Protein AF-A0A3D6CGC1-F1 (afdb_monomer_lite)

Secondary structure (DSSP, 8-state):
-------------------SHHHHHHHHHHHHHHHHHHHHHHHHHTT----PPPHHHHHTS-TTSSPPPHHHHHHHHHHHHHH-TTT---------TT--

pLDDT: mean 75.84, std 16.8, range [39.5, 94.38]

Radius of gyration: 39.33 Å; chains: 1; bounding box: 90×31×106 Å

Structure (mmCIF, N/CA/C/O backbone):
data_AF-A0A3D6CGC1-F1
#
_entry.id   AF-A0A3D6CGC1-F1
#
loop_
_atom_site.group_PDB
_atom_site.id
_atom_site.type_symbol
_atom_site.label_atom_id
_atom_site.label_alt_id
_atom_site.label_comp_id
_atom_site.label_asym_id
_atom_site.label_entity_id
_atom_site.label_seq_id
_atom_site.pdbx_PDB_ins_code
_atom_site.Cartn_x
_atom_site.Cartn_y
_atom_site.Cartn_z
_atom_site.occupancy
_atom_site.B_iso_or_equiv
_atom_site.auth_seq_id
_atom_site.auth_comp_id
_atom_site.auth_asym_id
_atom_site.auth_atom_id
_atom_site.pdbx_PDB_model_num
ATOM 1 N N . MET A 1 1 ? -76.988 -11.177 85.911 1.00 43.16 1 MET A N 1
ATOM 2 C CA . MET A 1 1 ? -77.059 -12.627 85.631 1.00 43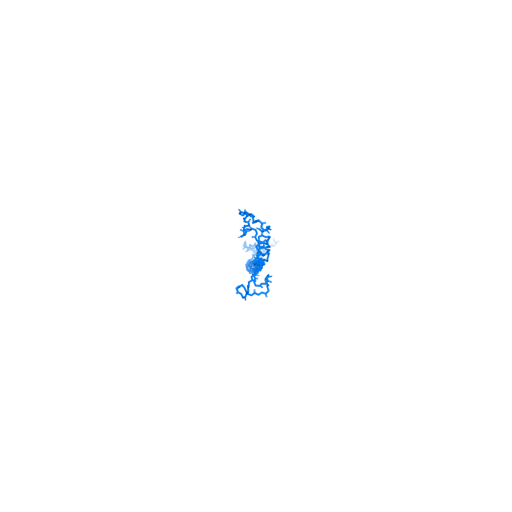.16 1 MET A CA 1
ATOM 3 C C . MET A 1 1 ? -76.977 -12.762 84.111 1.00 43.16 1 MET A C 1
ATOM 5 O O . MET A 1 1 ? -77.921 -12.339 83.468 1.00 43.16 1 MET A O 1
ATOM 9 N N . PHE A 1 2 ? -75.864 -13.139 83.473 1.00 39.50 2 PHE A N 1
ATOM 10 C CA . PHE A 1 2 ? -74.683 -13.893 83.934 1.00 39.50 2 PHE A CA 1
ATOM 11 C C . PHE A 1 2 ? -73.332 -13.275 83.508 1.00 39.50 2 PHE A C 1
ATOM 13 O O . PHE A 1 2 ? -73.263 -12.452 82.601 1.00 39.50 2 PHE A O 1
ATOM 20 N N . THR A 1 3 ? -72.274 -13.729 84.179 1.00 47.62 3 THR A N 1
ATOM 21 C CA . THR A 1 3 ? -70.832 -13.520 83.935 1.00 47.62 3 THR A CA 1
ATOM 22 C C . THR A 1 3 ? -70.233 -14.772 83.255 1.00 47.62 3 THR A C 1
ATOM 24 O O . THR A 1 3 ? -70.847 -15.830 83.329 1.00 47.62 3 THR A O 1
ATOM 27 N N . ILE A 1 4 ? -69.059 -14.801 82.606 1.00 55.31 4 ILE A N 1
ATOM 28 C CA . ILE A 1 4 ? -68.054 -13.804 82.161 1.00 55.31 4 ILE A CA 1
ATOM 29 C C . ILE A 1 4 ? -67.237 -14.485 81.038 1.00 55.31 4 ILE A C 1
ATOM 31 O O . ILE A 1 4 ? -67.035 -15.690 81.152 1.00 55.31 4 ILE A O 1
ATOM 35 N N . PHE A 1 5 ? -66.694 -13.762 80.037 1.00 50.62 5 PHE A N 1
ATOM 36 C CA . PHE A 1 5 ? -65.432 -14.181 79.379 1.00 50.62 5 PHE A CA 1
ATOM 37 C C . PHE A 1 5 ? -64.717 -13.058 78.590 1.00 50.62 5 PHE A C 1
ATOM 39 O O . PHE A 1 5 ? -64.851 -12.933 77.376 1.00 50.62 5 PHE A O 1
ATOM 46 N N . MET A 1 6 ? -63.894 -12.263 79.282 1.00 52.91 6 MET A N 1
ATOM 47 C CA . MET A 1 6 ? -62.691 -11.691 78.663 1.00 52.91 6 MET A CA 1
ATOM 48 C C . MET A 1 6 ? -61.556 -12.708 78.813 1.00 52.91 6 MET A C 1
ATOM 50 O O . MET A 1 6 ? -61.282 -13.125 79.938 1.00 52.91 6 MET A O 1
ATOM 54 N N . PRO A 1 7 ? -60.809 -12.985 77.738 1.00 58.03 7 PRO A N 1
ATOM 55 C CA . PRO A 1 7 ? -59.382 -13.219 77.831 1.00 58.03 7 PRO A CA 1
ATOM 56 C C . PRO A 1 7 ? -58.640 -12.058 77.158 1.00 58.03 7 PRO A C 1
ATOM 58 O O . PRO A 1 7 ? -58.651 -11.881 75.942 1.00 58.03 7 PRO A O 1
ATOM 61 N N . TYR A 1 8 ? -57.988 -11.256 77.992 1.00 55.12 8 TYR A N 1
ATOM 62 C CA . TYR A 1 8 ? -56.965 -10.299 77.592 1.00 55.12 8 TYR A CA 1
ATOM 63 C C . TYR A 1 8 ? -55.708 -11.064 77.146 1.00 55.12 8 TYR A C 1
ATOM 65 O O . TYR A 1 8 ? -55.074 -11.692 77.986 1.00 55.12 8 TYR A O 1
ATOM 73 N N . LEU A 1 9 ? -55.353 -11.001 75.860 1.00 51.56 9 LEU A N 1
ATOM 74 C CA . LEU A 1 9 ? -53.987 -11.125 75.320 1.00 51.56 9 LEU A CA 1
ATOM 75 C C . LEU A 1 9 ? -53.979 -10.353 73.989 1.00 51.56 9 LEU A C 1
ATOM 77 O O . LEU A 1 9 ? -54.694 -10.702 73.060 1.00 51.56 9 LEU A O 1
ATOM 81 N N . SER A 1 10 ? -53.371 -9.172 73.945 1.00 48.59 10 SER A N 1
ATOM 82 C CA . SER A 1 10 ? -51.939 -8.959 73.681 1.00 48.59 10 SER A CA 1
ATOM 83 C C . SER A 1 10 ? -51.722 -8.506 72.237 1.00 48.59 10 SER A C 1
ATOM 85 O O . SER A 1 10 ? -51.576 -9.306 71.319 1.00 48.59 10 SER A O 1
ATOM 87 N N . GLU A 1 11 ? -51.687 -7.185 72.105 1.00 51.69 11 GLU A N 1
ATOM 88 C CA . GLU A 1 11 ? -50.939 -6.375 71.143 1.00 51.69 11 GLU A CA 1
ATOM 89 C C . GLU A 1 11 ? -49.785 -7.069 70.373 1.00 51.69 11 GLU A C 1
ATOM 91 O O . GLU A 1 11 ? -49.048 -7.887 70.922 1.00 51.69 11 GLU A O 1
ATOM 96 N N . SER A 1 12 ? -49.511 -6.547 69.167 1.00 50.59 12 SER A N 1
ATOM 97 C CA . SER A 1 12 ? -48.206 -6.576 68.471 1.00 50.59 12 SER A CA 1
ATOM 98 C C . SER A 1 12 ? -47.725 -7.904 67.845 1.00 50.59 12 SER A C 1
ATOM 100 O O . SER A 1 12 ? -47.084 -8.720 68.501 1.00 50.59 12 SER A O 1
ATOM 102 N N . GLN A 1 13 ? -47.837 -8.006 66.511 1.00 48.72 13 GLN A N 1
ATOM 103 C CA . GLN A 1 13 ? -46.721 -7.918 65.533 1.00 48.72 13 GLN A CA 1
ATOM 104 C C . GLN A 1 13 ? -47.321 -7.951 64.098 1.00 48.72 13 GLN A C 1
ATOM 106 O O . GLN A 1 13 ? -48.108 -8.830 63.778 1.00 48.72 13 GLN A O 1
ATOM 111 N N . ASN A 1 14 ? -47.184 -6.881 63.299 1.00 52.91 14 ASN A N 1
ATOM 112 C CA . ASN A 1 14 ? -46.122 -6.669 62.286 1.00 52.91 14 ASN A CA 1
ATOM 113 C C . ASN A 1 14 ? -46.434 -7.419 60.960 1.00 52.91 14 ASN A C 1
ATOM 115 O O . ASN A 1 14 ? -46.421 -8.638 60.935 1.00 52.91 14 ASN A O 1
ATOM 119 N N . ARG A 1 15 ? -47.01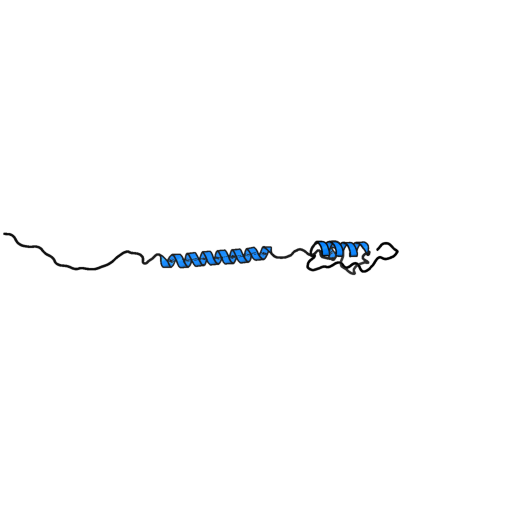1 -6.761 59.936 1.00 47.81 15 ARG A N 1
ATOM 120 C CA . ARG A 1 15 ? -46.365 -6.070 58.778 1.00 47.81 15 ARG A CA 1
ATOM 121 C C . ARG A 1 15 ? -45.560 -7.009 57.842 1.00 47.81 15 ARG A C 1
ATOM 123 O O . ARG A 1 15 ? -44.980 -7.976 58.308 1.00 47.81 15 ARG A O 1
ATOM 130 N N . PRO A 1 16 ? -45.556 -6.763 56.515 1.00 44.97 16 PRO A N 1
ATOM 131 C CA . PRO A 1 16 ? -45.585 -7.847 55.533 1.00 44.97 16 PRO A CA 1
ATOM 132 C C . PRO A 1 16 ? -44.256 -8.559 55.244 1.00 44.97 16 PRO A C 1
ATOM 134 O O . PRO A 1 16 ? -43.214 -7.936 55.022 1.00 44.97 16 PRO A O 1
ATOM 137 N N . GLU A 1 17 ? -44.398 -9.874 55.078 1.00 55.41 17 GLU A N 1
ATOM 138 C CA . GLU A 1 17 ? -43.494 -10.838 54.445 1.00 55.41 17 GLU A CA 1
ATOM 139 C C . GLU A 1 17 ? -42.825 -10.295 53.161 1.00 55.41 17 GLU A C 1
ATOM 141 O O . GLU A 1 17 ? -43.353 -10.403 52.054 1.00 55.41 17 GLU A O 1
ATOM 146 N N . SER A 1 18 ? -41.641 -9.695 53.289 1.00 59.19 18 SER A N 1
ATOM 147 C CA . SER A 1 18 ? -40.876 -9.125 52.162 1.00 59.19 18 SER A CA 1
ATOM 148 C C . SER A 1 18 ? -39.376 -9.453 52.236 1.00 59.19 18 SER A C 1
ATOM 150 O O . SER A 1 18 ? -38.530 -8.743 51.698 1.00 59.19 18 SER A O 1
ATOM 152 N N . GLY A 1 19 ? -39.035 -10.568 52.893 1.00 54.78 19 GLY A N 1
ATOM 153 C CA . GLY A 1 19 ? -37.658 -10.913 53.266 1.00 54.78 19 GLY A CA 1
ATOM 154 C C . GLY A 1 19 ? -36.816 -11.673 52.230 1.00 54.78 19 GLY A C 1
ATOM 155 O O . GLY A 1 19 ? -35.625 -11.856 52.465 1.00 54.78 19 GLY A O 1
ATOM 156 N N . TYR A 1 20 ? -37.382 -12.143 51.109 1.00 56.34 20 TYR A N 1
ATOM 157 C CA . TYR A 1 20 ? -36.711 -13.150 50.255 1.00 56.34 20 TYR A CA 1
ATOM 158 C C . TYR A 1 20 ? -36.340 -12.684 48.830 1.00 56.34 20 TYR A C 1
ATOM 160 O O . TYR A 1 20 ? -35.579 -13.364 48.140 1.00 56.34 20 TYR A O 1
ATOM 168 N N . ALA A 1 21 ? -36.814 -11.518 48.376 1.00 54.06 21 ALA A N 1
ATOM 169 C CA . ALA A 1 21 ? -36.610 -11.058 46.992 1.00 54.06 21 ALA A CA 1
ATOM 170 C C . ALA A 1 21 ? -35.150 -10.668 46.652 1.00 54.06 21 ALA A C 1
ATOM 172 O O . ALA A 1 21 ? -34.748 -10.694 45.487 1.00 54.06 21 ALA A O 1
ATOM 173 N N . CYS A 1 22 ? -34.331 -10.333 47.654 1.00 53.84 22 CYS A N 1
ATOM 174 C CA . CYS A 1 22 ? -33.006 -9.736 47.440 1.00 53.84 22 CYS A CA 1
ATOM 175 C C . CYS A 1 22 ? -31.902 -10.728 47.021 1.00 53.84 22 CYS A C 1
ATOM 177 O O . CYS A 1 22 ? -30.910 -10.309 46.428 1.00 53.84 22 CYS A O 1
ATOM 179 N N . SER A 1 23 ? -32.056 -12.033 47.281 1.00 57.34 23 SER A N 1
ATOM 180 C CA . SER A 1 23 ? -31.002 -13.025 46.983 1.00 57.34 23 SER A CA 1
ATOM 181 C C . SER A 1 23 ? -30.928 -13.382 45.487 1.00 57.34 23 SER A C 1
ATOM 183 O O . SER A 1 23 ? -29.851 -13.406 44.888 1.00 57.34 23 SER A O 1
ATOM 185 N N . GLY A 1 24 ? -32.083 -13.565 44.833 1.00 57.50 24 GLY A N 1
ATOM 186 C CA . GLY A 1 24 ? -32.151 -13.861 43.395 1.00 57.50 24 GLY A CA 1
ATOM 187 C C . GLY A 1 24 ? -31.733 -12.683 42.505 1.00 57.50 24 GLY A C 1
ATOM 188 O O . GLY A 1 24 ? -31.044 -12.878 41.501 1.00 57.50 24 GLY A O 1
ATOM 189 N N . ALA A 1 25 ? -32.083 -11.452 42.898 1.00 58.12 25 ALA A N 1
ATOM 190 C CA . ALA A 1 25 ? -31.770 -10.236 42.144 1.00 58.12 25 ALA A CA 1
ATOM 191 C C . ALA A 1 25 ? -30.256 -10.039 41.932 1.00 58.12 25 ALA A C 1
ATOM 193 O O . ALA A 1 25 ? -29.821 -9.675 40.837 1.00 58.12 25 ALA A O 1
ATOM 194 N N . HIS A 1 26 ? -29.441 -10.358 42.942 1.00 57.41 26 HIS A N 1
ATOM 195 C CA . HIS A 1 26 ? -27.983 -10.250 42.861 1.00 57.41 26 HIS A CA 1
ATOM 196 C C . HIS A 1 26 ? -27.374 -11.257 41.864 1.00 57.41 26 HIS A C 1
ATOM 198 O O . HIS A 1 26 ? -26.418 -10.945 41.150 1.00 57.41 26 HIS A O 1
ATOM 204 N N . LEU A 1 27 ? -27.946 -12.464 41.765 1.00 63.62 27 LEU A N 1
ATOM 205 C CA . LEU A 1 27 ? -27.516 -13.478 40.798 1.00 63.62 27 LEU A CA 1
ATOM 206 C C . LEU A 1 27 ? -27.916 -13.099 39.361 1.00 63.62 27 LEU A C 1
ATOM 208 O O . LEU A 1 27 ? -27.144 -13.311 38.425 1.00 63.62 27 LEU A O 1
ATOM 212 N N . ILE A 1 28 ? -29.098 -12.501 39.194 1.00 73.62 28 ILE A N 1
ATOM 213 C CA . ILE A 1 28 ? -29.610 -12.005 37.910 1.00 73.62 28 ILE A CA 1
ATOM 214 C C . ILE A 1 28 ? -28.739 -10.850 37.394 1.00 73.62 28 ILE A C 1
ATOM 216 O O . ILE A 1 28 ? -28.237 -10.929 36.273 1.00 73.62 28 ILE A O 1
ATOM 220 N N . MET A 1 29 ? -28.461 -9.838 38.223 1.00 74.69 29 MET A N 1
ATOM 221 C CA . MET A 1 29 ? -27.590 -8.710 37.855 1.00 74.69 29 MET A CA 1
ATOM 222 C C . MET A 1 29 ? -26.184 -9.163 37.444 1.00 74.69 29 MET A C 1
ATOM 224 O O . MET A 1 29 ? -25.645 -8.682 36.449 1.00 74.69 29 MET A O 1
ATOM 228 N N . LYS A 1 30 ? -25.608 -10.153 38.139 1.00 73.56 30 LYS A N 1
ATOM 229 C CA . LYS A 1 30 ? -24.287 -10.703 37.796 1.00 73.56 30 LYS A CA 1
ATOM 230 C C . LYS A 1 30 ? -24.281 -11.439 36.445 1.00 73.56 30 LYS A C 1
ATOM 232 O O . LYS A 1 30 ? -23.284 -11.382 35.727 1.00 73.56 30 LYS A O 1
ATOM 237 N N . ARG A 1 31 ? -25.392 -12.085 36.062 1.00 78.19 31 ARG A N 1
ATOM 238 C CA . ARG A 1 31 ? -25.563 -12.714 34.735 1.00 78.19 31 ARG A CA 1
ATOM 239 C C . ARG A 1 31 ? -25.742 -11.668 33.631 1.00 78.19 31 ARG A C 1
ATOM 241 O O . ARG A 1 31 ? -25.104 -11.802 32.593 1.00 78.19 31 ARG A O 1
ATOM 248 N N . PHE A 1 32 ? -26.517 -10.607 33.867 1.00 83.50 32 PHE A N 1
ATOM 249 C CA . PHE A 1 32 ? -26.630 -9.483 32.927 1.00 83.50 32 PHE A CA 1
ATOM 250 C C . PHE A 1 32 ? -25.290 -8.772 32.704 1.00 83.50 32 PHE A C 1
ATOM 252 O O . PHE A 1 32 ? -24.905 -8.554 31.558 1.00 83.50 32 PHE A O 1
ATOM 259 N N . LEU A 1 33 ? -24.535 -8.490 33.770 1.00 84.62 33 LEU A N 1
ATOM 260 C CA . LEU A 1 33 ? -23.209 -7.875 33.663 1.00 84.62 33 LEU A CA 1
ATOM 261 C C . LEU A 1 33 ? -22.225 -8.757 32.872 1.00 84.62 33 LEU A C 1
ATOM 263 O O . LEU A 1 33 ? -21.479 -8.249 32.038 1.00 84.62 33 LEU A O 1
ATOM 267 N N . SER A 1 34 ? -22.277 -10.080 33.070 1.00 87.75 34 SER A N 1
ATOM 268 C CA . SER A 1 34 ? -21.494 -11.051 32.290 1.00 87.75 34 SER A CA 1
ATOM 269 C C . SER A 1 34 ? -21.856 -11.042 30.795 1.00 87.75 34 SER A C 1
ATOM 271 O O . SER A 1 34 ? -20.968 -11.057 29.945 1.00 87.75 34 SER A O 1
ATOM 273 N N . LEU A 1 35 ? -23.150 -10.950 30.457 1.00 90.19 35 LEU A N 1
ATOM 274 C CA . LEU A 1 35 ? -23.613 -10.860 29.065 1.00 90.19 35 LEU A CA 1
ATOM 275 C C . LEU A 1 35 ? -23.186 -9.548 28.393 1.00 90.19 35 LEU A C 1
ATOM 277 O O . LEU A 1 35 ? -22.741 -9.573 27.248 1.00 90.19 35 LEU A O 1
ATOM 281 N N . ILE A 1 36 ? -23.266 -8.418 29.103 1.00 90.88 36 ILE A N 1
ATOM 282 C CA . ILE A 1 36 ? -22.785 -7.117 28.609 1.00 90.88 36 ILE A CA 1
ATOM 283 C C . ILE A 1 36 ? -21.277 -7.183 28.336 1.00 90.88 36 ILE A C 1
ATOM 285 O O . ILE A 1 36 ? -20.831 -6.782 27.264 1.00 90.88 36 ILE A O 1
ATOM 289 N N . PHE A 1 37 ? -20.497 -7.748 29.263 1.00 89.25 37 PHE A N 1
ATOM 290 C CA . PHE A 1 37 ? -19.049 -7.897 29.108 1.00 89.25 37 PHE A CA 1
ATOM 291 C C . PHE A 1 37 ? -18.677 -8.800 27.919 1.00 89.25 37 PHE A C 1
ATOM 293 O O . PHE A 1 37 ? -17.832 -8.429 27.105 1.00 89.25 37 PHE A O 1
ATOM 300 N N . ALA A 1 38 ? -19.361 -9.938 27.753 1.00 89.00 38 ALA A N 1
ATOM 301 C CA . ALA A 1 38 ? -19.175 -10.824 26.603 1.00 89.00 38 ALA A CA 1
ATOM 302 C C . ALA A 1 38 ? -19.531 -10.137 25.269 1.00 89.00 38 ALA A C 1
ATOM 304 O O . ALA A 1 38 ? -18.790 -10.257 24.294 1.00 89.00 38 ALA A O 1
ATOM 305 N N . CYS A 1 39 ? -20.625 -9.369 25.236 1.00 87.12 39 CYS A N 1
ATOM 306 C CA . CYS A 1 39 ? -21.046 -8.605 24.060 1.00 87.12 39 CYS A CA 1
ATOM 307 C C . CYS A 1 39 ? -20.035 -7.502 23.698 1.00 87.12 39 CYS A C 1
ATOM 309 O O . CYS A 1 39 ? -19.735 -7.291 22.522 1.00 87.12 39 CYS A O 1
ATOM 311 N N . MET A 1 40 ? -19.446 -6.841 24.699 1.00 86.94 40 MET A N 1
ATOM 312 C CA . MET A 1 40 ? -18.415 -5.820 24.500 1.00 86.94 40 MET A CA 1
ATOM 313 C C . MET A 1 40 ? -17.118 -6.417 23.925 1.00 86.94 40 MET A C 1
ATOM 315 O O . MET A 1 40 ? -16.549 -5.850 22.993 1.00 86.94 40 MET A O 1
ATOM 319 N N . ILE A 1 41 ? -16.693 -7.593 24.408 1.00 84.81 41 ILE A N 1
ATOM 320 C CA . ILE A 1 41 ? -15.545 -8.334 23.852 1.00 84.81 41 ILE A CA 1
ATOM 321 C C . ILE A 1 41 ? -15.817 -8.755 22.401 1.00 84.81 41 ILE A C 1
ATOM 323 O O . ILE A 1 41 ? -14.983 -8.513 21.532 1.00 84.81 41 ILE A O 1
ATOM 327 N N . PHE A 1 42 ? -16.991 -9.333 22.125 1.00 81.44 42 PHE A N 1
ATOM 328 C CA . PHE A 1 42 ? -17.377 -9.751 20.773 1.00 81.44 42 PHE A CA 1
ATOM 329 C C . PHE A 1 42 ? -17.432 -8.570 19.795 1.00 81.44 42 PHE A C 1
ATOM 331 O O . PHE A 1 42 ? -16.959 -8.672 18.665 1.00 81.44 42 PHE A O 1
ATOM 338 N N . SER A 1 43 ? -17.944 -7.424 20.253 1.00 79.12 43 SER A N 1
ATOM 339 C CA . SER A 1 43 ? -17.976 -6.191 19.463 1.00 79.12 43 SER A CA 1
ATOM 340 C C . SER A 1 43 ? -16.564 -5.734 19.087 1.00 79.12 43 SER A C 1
ATOM 342 O O . SER A 1 43 ? -16.337 -5.367 17.939 1.00 79.12 43 SER A O 1
ATOM 344 N N . PHE A 1 44 ? -15.597 -5.816 20.011 1.00 70.38 44 PHE A N 1
ATOM 345 C CA . PHE A 1 44 ? -14.206 -5.425 19.757 1.00 70.38 44 PHE A CA 1
ATOM 346 C C . PHE A 1 44 ? -13.508 -6.299 18.702 1.00 70.38 44 PHE A C 1
ATOM 348 O O . PHE A 1 44 ? -12.702 -5.792 17.922 1.00 70.38 44 PHE A O 1
ATOM 355 N N . SER A 1 45 ? -13.859 -7.5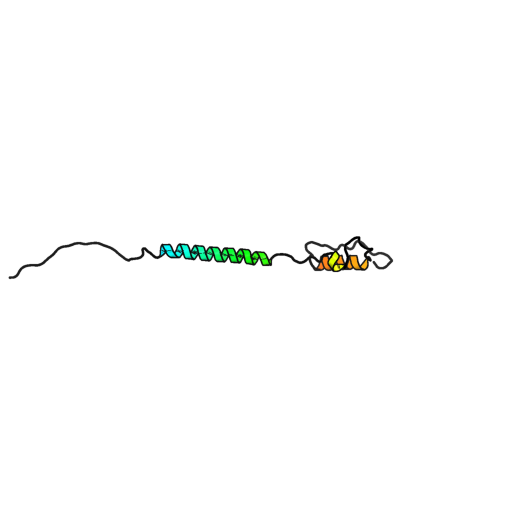87 18.605 1.00 66.69 45 SER A N 1
ATOM 356 C CA . SER A 1 45 ? -13.332 -8.486 17.565 1.00 66.69 45 SER A CA 1
ATOM 357 C C . SER A 1 45 ? -13.690 -8.057 16.135 1.00 66.69 45 SER A C 1
ATOM 359 O O . SER A 1 45 ? -12.998 -8.450 15.200 1.00 66.69 45 SER A O 1
ATOM 361 N N . LEU A 1 46 ? -14.727 -7.230 15.950 1.00 64.94 46 LEU A N 1
ATOM 362 C CA . LEU A 1 46 ? -15.130 -6.702 14.642 1.00 64.94 46 LEU A CA 1
ATOM 363 C C . LEU A 1 46 ? -14.357 -5.435 14.221 1.00 64.94 46 LEU A C 1
ATOM 365 O O . LEU A 1 46 ? -14.489 -5.009 13.077 1.00 64.94 46 LEU A O 1
ATOM 369 N N . LEU A 1 47 ? -13.541 -4.833 15.100 1.00 66.00 47 LEU A N 1
ATOM 370 C CA . LEU A 1 47 ? -12.762 -3.621 14.787 1.00 66.00 47 LEU A CA 1
ATOM 371 C C . LEU A 1 47 ? -11.382 -3.895 14.155 1.00 66.00 47 LEU A C 1
ATOM 373 O O . LEU A 1 47 ? -10.627 -2.950 13.920 1.00 66.00 47 LEU A O 1
ATOM 377 N N . GLN A 1 48 ? -11.005 -5.151 13.889 1.00 61.81 48 GLN A N 1
ATOM 378 C CA . GLN A 1 48 ? -9.651 -5.467 13.419 1.00 61.81 48 GLN A CA 1
ATOM 379 C C . GLN A 1 48 ? -9.519 -5.652 11.900 1.00 61.81 48 GLN A C 1
ATOM 381 O O . GLN A 1 48 ? -10.267 -6.384 11.263 1.00 61.81 48 GLN A O 1
ATOM 386 N N . ALA A 1 49 ? -8.442 -5.048 11.382 1.00 57.06 49 ALA A N 1
ATOM 387 C CA . ALA A 1 49 ? -7.845 -5.242 10.060 1.00 57.06 49 ALA A CA 1
ATOM 388 C C . ALA A 1 49 ? -8.646 -4.739 8.839 1.00 57.06 49 ALA A C 1
ATOM 390 O O . ALA A 1 49 ? -9.086 -5.514 7.992 1.00 57.06 49 ALA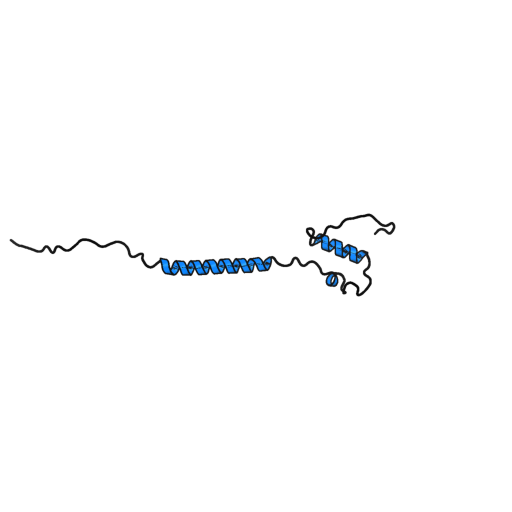 A O 1
ATOM 391 N N . GLN A 1 50 ? -8.637 -3.412 8.646 1.00 62.31 50 GLN A N 1
ATOM 392 C CA . GLN A 1 50 ? -8.493 -2.846 7.294 1.00 62.31 50 GLN A CA 1
ATOM 393 C C . GLN A 1 50 ? -7.290 -3.541 6.629 1.00 62.31 50 GLN A C 1
ATOM 395 O O . GLN A 1 50 ? -6.147 -3.356 7.056 1.00 62.31 50 GLN A O 1
ATOM 400 N N . SER A 1 51 ? -7.542 -4.418 5.655 1.00 64.06 51 SER A N 1
ATOM 401 C CA . SER A 1 51 ? -6.509 -5.257 5.050 1.00 64.06 51 SER A CA 1
ATOM 402 C C . SER A 1 51 ? -5.671 -4.440 4.070 1.00 64.06 51 SER A C 1
ATOM 404 O O . SER A 1 51 ? -5.932 -4.447 2.865 1.00 64.06 51 SER A O 1
ATOM 406 N N . LEU A 1 52 ? -4.667 -3.733 4.593 1.00 70.31 52 LEU A N 1
ATOM 407 C CA . LEU A 1 52 ? -3.662 -3.058 3.778 1.00 70.31 52 LEU A CA 1
ATOM 408 C C . LEU A 1 52 ? -3.064 -4.085 2.806 1.00 70.31 52 LEU A C 1
ATOM 410 O O . LEU A 1 52 ? -2.532 -5.115 3.236 1.00 70.31 52 LEU A O 1
ATOM 414 N N . VAL A 1 53 ? -3.214 -3.845 1.501 1.00 79.94 53 VAL A N 1
ATOM 415 C CA . VAL A 1 53 ? -2.795 -4.809 0.479 1.00 79.94 53 VAL A CA 1
ATOM 416 C C . VAL A 1 53 ? -1.293 -5.023 0.587 1.00 79.94 53 VAL A C 1
ATOM 418 O O . VAL A 1 53 ? -0.509 -4.086 0.459 1.00 79.94 53 VAL A O 1
ATOM 421 N N . ARG A 1 54 ? -0.891 -6.273 0.816 1.00 87.94 54 ARG A N 1
ATOM 422 C CA . ARG A 1 54 ? 0.524 -6.637 0.883 1.00 87.94 54 ARG A CA 1
ATOM 423 C C . ARG A 1 54 ? 1.180 -6.489 -0.494 1.00 87.94 54 ARG A C 1
ATOM 425 O O . ARG A 1 54 ? 0.558 -6.869 -1.492 1.00 87.94 54 ARG A O 1
ATOM 432 N N . PRO A 1 55 ? 2.432 -6.006 -0.580 1.00 89.12 55 PRO A N 1
ATOM 433 C CA . PRO A 1 55 ? 3.103 -5.834 -1.863 1.00 89.12 55 PRO A CA 1
ATOM 434 C C . PRO A 1 55 ? 3.267 -7.172 -2.596 1.00 89.12 55 PRO A C 1
ATOM 436 O O . PRO A 1 55 ? 3.102 -7.209 -3.810 1.00 89.12 55 PRO A O 1
ATOM 439 N N . GLU A 1 56 ? 3.465 -8.286 -1.882 1.00 91.69 56 GLU A N 1
ATOM 440 C CA . GLU A 1 56 ? 3.512 -9.637 -2.462 1.00 91.69 56 GLU A CA 1
ATOM 441 C C . GLU A 1 56 ? 2.206 -9.999 -3.187 1.00 91.69 56 GLU A C 1
ATOM 443 O O . GLU A 1 56 ? 2.229 -10.610 -4.255 1.00 91.69 56 GLU A O 1
ATOM 448 N N . GLN A 1 57 ? 1.065 -9.604 -2.612 1.00 90.44 57 GLN A N 1
ATOM 449 C CA . GLN A 1 57 ? -0.274 -9.897 -3.124 1.00 90.44 57 GLN A CA 1
ATOM 450 C C . GLN A 1 57 ? -0.638 -9.007 -4.319 1.00 90.44 57 GLN A C 1
ATOM 452 O O . GLN A 1 57 ? -1.286 -9.480 -5.248 1.00 90.44 57 GLN A O 1
ATOM 457 N N . PHE A 1 58 ? -0.210 -7.740 -4.318 1.00 91.81 58 PHE A N 1
ATOM 458 C CA . PHE A 1 58 ? -0.396 -6.837 -5.459 1.00 91.81 58 PHE A CA 1
ATOM 459 C C . PHE A 1 58 ? 0.507 -7.207 -6.643 1.00 91.81 58 PHE A C 1
ATOM 461 O O . PHE A 1 58 ? 0.081 -7.172 -7.794 1.00 91.81 58 PHE A O 1
ATOM 468 N N . LEU A 1 59 ? 1.766 -7.551 -6.363 1.00 92.19 59 LEU A N 1
ATOM 469 C CA . LEU A 1 59 ? 2.771 -7.834 -7.385 1.00 92.19 59 LEU A CA 1
ATOM 470 C C . LEU A 1 59 ? 2.682 -9.275 -7.918 1.00 92.19 59 LEU A C 1
ATOM 472 O O . LEU A 1 59 ? 3.027 -9.519 -9.074 1.00 92.19 59 LEU A O 1
ATOM 476 N N . GLY A 1 60 ? 2.235 -10.232 -7.098 1.00 92.50 60 GLY A N 1
ATOM 477 C CA . GLY A 1 60 ? 2.248 -11.667 -7.411 1.00 92.50 60 GLY A CA 1
ATOM 478 C C . GLY A 1 60 ? 3.630 -12.319 -7.259 1.00 92.50 60 GLY A C 1
ATOM 479 O O . GLY A 1 60 ? 3.895 -13.362 -7.855 1.00 92.50 60 GLY A O 1
ATOM 480 N N . TYR A 1 61 ? 4.546 -11.677 -6.529 1.00 93.88 61 TYR A N 1
ATOM 481 C CA . TYR A 1 61 ? 5.902 -12.150 -6.232 1.00 93.88 61 TYR A CA 1
ATOM 482 C C . TYR A 1 61 ? 6.484 -11.390 -5.037 1.00 93.88 61 TYR A C 1
ATOM 484 O O . TYR A 1 61 ? 6.081 -10.262 -4.759 1.00 93.88 61 TYR A O 1
ATOM 492 N N . ASN A 1 62 ? 7.472 -11.982 -4.364 1.00 92.25 62 ASN A N 1
ATOM 493 C CA . ASN A 1 62 ? 8.159 -11.324 -3.254 1.00 92.25 62 ASN A CA 1
ATOM 494 C C . ASN A 1 62 ? 8.944 -10.085 -3.735 1.00 92.25 62 ASN A C 1
ATOM 496 O O . ASN A 1 62 ? 9.681 -10.191 -4.724 1.00 92.25 62 ASN A O 1
ATOM 500 N N . PRO A 1 63 ? 8.854 -8.934 -3.041 1.00 90.56 63 PRO A N 1
ATOM 501 C CA . PRO A 1 63 ? 9.717 -7.783 -3.281 1.00 90.56 63 PRO A CA 1
ATOM 502 C C . PRO A 1 63 ? 11.198 -8.183 -3.350 1.00 90.56 63 PRO A C 1
ATOM 504 O O . PRO A 1 63 ? 11.684 -8.963 -2.535 1.00 90.56 63 PRO A O 1
ATOM 507 N N . GLY A 1 64 ? 11.910 -7.677 -4.359 1.00 90.31 64 GLY A N 1
ATOM 508 C CA . GLY A 1 64 ? 13.313 -8.024 -4.617 1.00 90.31 64 GLY A CA 1
ATOM 509 C C . GLY A 1 64 ? 13.544 -9.313 -5.419 1.00 90.31 64 GLY A C 1
ATOM 510 O O . GLY A 1 64 ? 14.645 -9.493 -5.929 1.00 90.31 64 GLY A O 1
ATOM 511 N N . ALA A 1 65 ? 12.539 -10.177 -5.620 1.00 94.38 65 ALA A N 1
ATOM 512 C CA . ALA A 1 65 ? 12.704 -11.403 -6.417 1.00 94.38 65 ALA A CA 1
ATOM 513 C C . ALA A 1 65 ? 12.879 -11.143 -7.928 1.00 94.38 65 ALA A C 1
ATOM 515 O O . ALA A 1 65 ? 13.461 -11.961 -8.637 1.00 94.38 65 ALA A O 1
ATOM 516 N N . LYS A 1 66 ? 12.364 -10.015 -8.434 1.00 93.88 66 LYS A N 1
ATOM 517 C CA . LYS A 1 66 ? 12.595 -9.513 -9.798 1.00 93.88 66 LYS A CA 1
ATOM 518 C C . LYS A 1 66 ? 12.394 -7.999 -9.853 1.00 93.88 66 LYS A C 1
ATOM 520 O O . LYS A 1 66 ? 11.845 -7.406 -8.927 1.00 93.88 66 LYS A O 1
ATOM 525 N N . PHE A 1 67 ? 12.824 -7.386 -10.954 1.00 94.19 67 PHE A N 1
ATOM 526 C CA . PHE A 1 67 ? 12.621 -5.963 -11.214 1.00 94.19 67 PHE A CA 1
ATOM 527 C C . PHE A 1 67 ? 11.127 -5.616 -11.342 1.00 94.19 67 PHE A C 1
ATOM 529 O O . PHE A 1 67 ? 10.412 -6.217 -12.148 1.00 94.19 67 PHE A O 1
ATOM 536 N N . THR A 1 68 ? 10.678 -4.615 -10.582 1.00 94.38 68 THR A N 1
ATOM 537 C CA . THR A 1 68 ? 9.313 -4.074 -10.633 1.00 94.38 68 THR A CA 1
ATOM 538 C C . THR A 1 68 ? 9.274 -2.836 -11.538 1.00 94.38 68 THR A C 1
ATOM 540 O O . THR A 1 68 ? 9.918 -1.838 -11.211 1.00 94.38 68 THR A O 1
ATOM 543 N N . PRO A 1 69 ? 8.506 -2.834 -12.645 1.00 92.81 69 PRO A N 1
ATOM 544 C CA . PRO A 1 69 ? 8.337 -1.647 -13.481 1.00 92.81 69 PRO A CA 1
ATOM 545 C C . PRO A 1 69 ? 7.731 -0.467 -12.710 1.00 92.81 69 PRO A C 1
ATOM 547 O O . PRO A 1 69 ? 6.795 -0.644 -11.926 1.00 92.81 69 PRO A O 1
ATOM 550 N N . HIS A 1 70 ? 8.200 0.754 -12.994 1.00 90.75 70 HIS A N 1
ATOM 551 C CA . HIS A 1 70 ? 7.775 1.970 -12.286 1.00 90.75 70 HIS A CA 1
ATOM 552 C C . HIS A 1 70 ? 6.246 2.153 -12.245 1.00 90.75 70 HIS A C 1
ATOM 554 O O . HIS A 1 70 ? 5.694 2.477 -11.197 1.00 90.75 70 HIS A O 1
ATOM 560 N N . HIS A 1 71 ? 5.538 1.873 -13.346 1.00 91.62 71 HIS A N 1
ATOM 561 C CA . HIS A 1 71 ? 4.079 2.010 -13.399 1.00 91.62 71 HIS A CA 1
ATOM 562 C C . HIS A 1 71 ? 3.344 1.096 -12.399 1.00 91.62 71 HIS A C 1
ATOM 564 O O . HIS A 1 71 ? 2.328 1.513 -11.847 1.00 91.62 71 HIS A O 1
ATOM 570 N N . MET A 1 72 ? 3.857 -0.113 -12.122 1.00 93.06 72 MET A N 1
ATOM 571 C CA . MET A 1 72 ? 3.274 -1.018 -11.120 1.00 93.06 72 MET A CA 1
ATOM 572 C C . MET A 1 72 ? 3.502 -0.483 -9.707 1.00 93.06 72 MET A C 1
ATOM 574 O O . MET A 1 72 ? 2.586 -0.492 -8.892 1.00 93.06 72 MET A O 1
ATOM 578 N N . LEU A 1 73 ? 4.705 0.027 -9.432 1.00 92.19 73 LEU A N 1
ATOM 579 C CA . LEU A 1 73 ? 5.052 0.606 -8.135 1.00 92.19 73 LEU A CA 1
ATOM 580 C C . LEU A 1 73 ? 4.206 1.857 -7.832 1.00 92.19 73 LEU A C 1
ATOM 582 O O . LEU A 1 73 ? 3.643 1.987 -6.747 1.00 92.19 73 LEU A O 1
ATOM 586 N N . THR A 1 74 ? 4.039 2.739 -8.818 1.00 92.25 74 THR A N 1
ATOM 587 C CA . THR A 1 74 ? 3.193 3.936 -8.704 1.00 92.25 74 THR A CA 1
ATOM 588 C C . THR A 1 74 ? 1.703 3.586 -8.595 1.00 92.25 74 THR A C 1
ATOM 590 O O . THR A 1 74 ? 0.967 4.271 -7.886 1.00 92.25 74 THR A O 1
ATOM 593 N N . ALA A 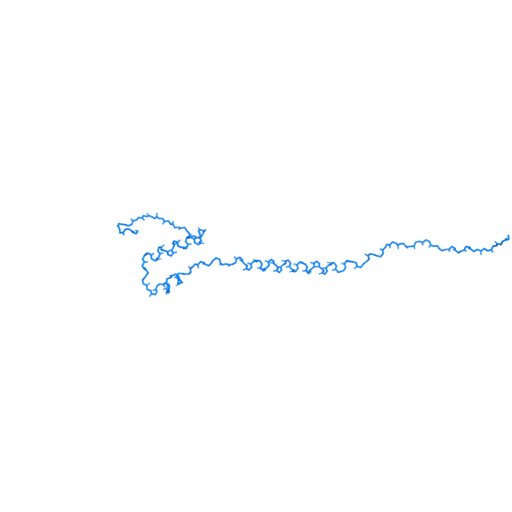1 75 ? 1.241 2.509 -9.242 1.00 92.94 75 ALA A N 1
ATOM 594 C CA . ALA A 1 75 ? -0.119 1.997 -9.058 1.00 92.94 75 ALA A CA 1
ATOM 595 C C . ALA A 1 75 ? -0.340 1.441 -7.639 1.00 92.94 75 ALA A C 1
ATOM 597 O O . ALA A 1 75 ? -1.329 1.801 -7.005 1.00 92.94 75 ALA A O 1
ATOM 598 N N . TYR A 1 76 ? 0.605 0.653 -7.112 1.00 93.50 76 TYR A N 1
ATOM 599 C CA . TYR A 1 76 ? 0.561 0.129 -5.742 1.00 93.50 76 TYR A CA 1
ATOM 600 C C . TYR A 1 76 ? 0.432 1.253 -4.706 1.00 93.50 76 TYR A C 1
ATOM 602 O O . TYR A 1 76 ? -0.494 1.245 -3.897 1.00 93.50 76 TYR A O 1
ATOM 610 N N . PHE A 1 77 ? 1.302 2.269 -4.768 1.00 91.81 77 PHE A N 1
ATOM 611 C CA . PHE A 1 77 ? 1.242 3.394 -3.831 1.00 91.81 77 PHE A CA 1
ATOM 612 C C . PHE A 1 77 ? -0.041 4.228 -3.964 1.00 91.81 77 PHE A C 1
ATOM 614 O O . PHE A 1 77 ? -0.529 4.749 -2.961 1.00 91.81 77 PHE A O 1
ATOM 621 N N . ARG A 1 78 ? -0.625 4.323 -5.167 1.00 92.31 78 ARG A N 1
ATOM 622 C CA . ARG A 1 78 ? -1.914 4.998 -5.381 1.00 92.31 78 ARG A CA 1
ATOM 623 C C . ARG A 1 78 ? -3.078 4.239 -4.744 1.00 92.31 78 ARG A C 1
ATOM 625 O O . ARG A 1 78 ? -3.898 4.870 -4.084 1.00 92.31 78 ARG A O 1
ATOM 632 N N . GLU A 1 79 ? -3.150 2.917 -4.903 1.00 91.94 79 GLU A N 1
ATOM 633 C CA . GLU A 1 79 ? -4.186 2.122 -4.228 1.00 91.94 79 GLU A CA 1
ATOM 634 C C . GLU A 1 79 ? -3.981 2.116 -2.706 1.00 91.94 79 GLU A C 1
ATOM 636 O O . GLU A 1 79 ? -4.951 2.233 -1.964 1.00 91.94 79 GLU A O 1
ATOM 641 N N . MET A 1 80 ? -2.735 2.095 -2.224 1.00 90.44 80 MET A N 1
ATOM 642 C CA . MET A 1 80 ? -2.433 2.189 -0.792 1.00 90.44 80 MET A CA 1
ATOM 643 C C . MET A 1 80 ? -2.920 3.521 -0.184 1.00 90.44 80 MET A C 1
ATOM 645 O O . MET A 1 80 ? -3.589 3.509 0.846 1.00 90.44 80 MET A O 1
ATOM 649 N N . ALA A 1 81 ? -2.680 4.653 -0.861 1.00 91.44 81 ALA A N 1
ATOM 650 C CA . ALA A 1 81 ? -3.195 5.971 -0.466 1.00 91.44 81 ALA A CA 1
ATOM 651 C C . ALA A 1 81 ? -4.731 6.089 -0.557 1.00 91.44 81 ALA A C 1
ATOM 653 O O . ALA A 1 81 ? -5.339 6.886 0.151 1.00 91.44 81 ALA A O 1
ATOM 654 N N . ARG A 1 82 ? -5.373 5.296 -1.424 1.00 89.25 82 ARG A N 1
ATOM 655 C CA . ARG A 1 82 ? -6.837 5.218 -1.537 1.00 89.25 82 ARG A CA 1
ATOM 656 C C . ARG A 1 82 ? -7.466 4.377 -0.423 1.00 89.25 82 ARG A C 1
ATOM 658 O O . ARG A 1 82 ? -8.577 4.682 0.001 1.00 89.25 82 ARG A O 1
ATOM 665 N N . MET A 1 83 ? -6.794 3.308 0.000 1.00 88.88 83 MET A N 1
ATOM 666 C CA . MET A 1 83 ? -7.279 2.391 1.036 1.00 88.88 83 MET A CA 1
ATOM 667 C C . MET A 1 83 ? -7.079 2.944 2.448 1.00 88.88 83 MET A C 1
ATOM 669 O O . MET A 1 83 ? -7.943 2.751 3.295 1.00 88.88 83 MET A O 1
ATOM 673 N N . ASP A 1 84 ? -5.959 3.626 2.700 1.00 87.62 84 ASP A N 1
ATOM 674 C CA . ASP A 1 84 ? -5.578 4.104 4.033 1.00 87.62 84 ASP A CA 1
ATOM 675 C C . ASP A 1 84 ? -5.001 5.535 3.957 1.00 87.62 84 ASP A C 1
ATOM 677 O O . ASP A 1 84 ? -3.792 5.740 4.126 1.00 87.62 84 ASP A O 1
ATOM 681 N N . PRO A 1 85 ? -5.847 6.543 3.654 1.00 86.31 85 PRO A N 1
ATOM 682 C CA . PRO A 1 85 ? -5.407 7.928 3.463 1.00 86.31 85 PRO A CA 1
ATOM 683 C C . PRO A 1 85 ? -4.818 8.549 4.738 1.00 86.31 85 PRO A C 1
ATOM 685 O O . PRO A 1 85 ? -3.996 9.456 4.646 1.00 86.31 85 PRO A O 1
ATOM 688 N N . ASP A 1 86 ? -5.182 8.036 5.918 1.00 89.06 86 ASP A N 1
ATOM 689 C CA . ASP A 1 86 ? -4.654 8.497 7.207 1.00 89.06 86 ASP A CA 1
ATOM 690 C C . ASP A 1 86 ? -3.192 8.071 7.432 1.00 89.06 86 ASP A C 1
ATOM 692 O O . ASP A 1 86 ? -2.465 8.719 8.186 1.00 89.06 86 ASP A O 1
ATOM 696 N N . LYS A 1 87 ? -2.742 6.981 6.790 1.00 86.44 87 LYS A N 1
ATOM 697 C CA . LYS A 1 87 ? -1.365 6.471 6.911 1.00 86.44 87 LYS A CA 1
ATOM 698 C C . LYS A 1 87 ? -0.473 6.801 5.717 1.00 86.44 87 LYS A C 1
ATOM 700 O O . LYS A 1 87 ? 0.746 6.670 5.838 1.00 86.44 87 LYS A O 1
ATOM 705 N N . VAL A 1 88 ? -1.037 7.172 4.563 1.00 89.50 88 VAL A N 1
ATOM 706 C CA . VAL A 1 88 ? -0.292 7.231 3.294 1.00 89.50 88 VAL A CA 1
ATOM 707 C C . VAL A 1 88 ? -0.630 8.477 2.478 1.00 89.50 88 VAL A C 1
ATOM 709 O O . VAL A 1 88 ? -1.634 8.538 1.772 1.00 89.50 88 VAL A O 1
ATOM 712 N N . THR A 1 89 ? 0.295 9.437 2.487 1.00 91.88 89 THR A N 1
ATOM 713 C CA . THR A 1 89 ? 0.208 10.678 1.704 1.00 91.88 89 THR A CA 1
ATOM 714 C C . THR A 1 89 ? 1.063 10.589 0.441 1.00 91.88 89 THR A C 1
ATOM 716 O O . THR A 1 89 ? 2.280 10.423 0.517 1.00 91.88 89 THR A O 1
ATOM 719 N N . LEU A 1 90 ? 0.447 10.752 -0.733 1.00 91.06 90 LEU A N 1
ATOM 720 C CA . LEU A 1 90 ? 1.154 10.760 -2.017 1.00 91.06 90 LEU A CA 1
ATOM 721 C C . LEU A 1 90 ? 1.536 12.198 -2.416 1.00 91.06 90 LEU A C 1
ATOM 723 O O . LEU A 1 90 ? 0.665 13.010 -2.722 1.00 91.06 90 LEU A O 1
ATOM 727 N N . ILE A 1 91 ? 2.834 12.515 -2.429 1.00 91.31 91 ILE A N 1
ATOM 728 C CA . ILE A 1 91 ? 3.354 13.854 -2.762 1.00 91.31 91 ILE A CA 1
ATOM 729 C C . ILE A 1 91 ? 3.989 13.835 -4.159 1.00 91.31 91 ILE A C 1
ATOM 731 O O . ILE A 1 91 ? 4.870 13.027 -4.446 1.00 91.31 91 ILE A O 1
ATOM 735 N N . SER A 1 92 ? 3.547 14.742 -5.034 1.00 89.12 92 SER A N 1
ATOM 736 C CA . SER A 1 92 ? 4.085 14.907 -6.391 1.00 89.12 92 SER A CA 1
ATOM 737 C C . SER A 1 92 ? 5.208 15.946 -6.404 1.00 89.12 92 SER A C 1
ATOM 739 O O . SER A 1 92 ? 4.938 17.140 -6.303 1.00 89.12 92 SER A O 1
ATOM 741 N N . TYR A 1 93 ? 6.454 15.506 -6.587 1.00 87.88 93 TYR A N 1
ATOM 742 C CA . TYR A 1 93 ? 7.637 16.384 -6.578 1.00 87.88 93 TYR A CA 1
ATOM 743 C C . TYR A 1 93 ? 7.984 17.013 -7.938 1.00 87.88 93 TYR A C 1
ATOM 745 O O . TYR A 1 93 ? 8.714 17.998 -7.992 1.00 87.88 93 TYR A O 1
ATOM 753 N N . GLY A 1 94 ? 7.481 16.457 -9.040 1.00 86.00 94 GLY A N 1
ATOM 754 C CA . GLY A 1 94 ? 7.799 16.893 -10.398 1.00 86.00 94 GLY A CA 1
ATOM 755 C C . GLY A 1 94 ? 7.330 15.872 -11.431 1.00 86.00 94 GLY A C 1
ATOM 756 O O . GLY A 1 94 ? 6.687 14.887 -11.075 1.00 86.00 94 GLY A O 1
ATOM 757 N N . LYS A 1 95 ? 7.647 16.112 -12.707 1.00 83.81 95 LYS A N 1
ATOM 758 C CA . LYS A 1 95 ? 7.397 15.180 -13.817 1.00 83.81 95 LYS A CA 1
ATOM 759 C C . LYS A 1 95 ? 8.654 15.053 -14.665 1.00 83.81 95 LYS A C 1
ATOM 761 O O . LYS A 1 95 ? 9.312 16.056 -14.941 1.00 83.81 95 LYS A O 1
ATOM 766 N N . THR A 1 96 ? 8.961 13.845 -15.111 1.00 82.81 96 THR A N 1
ATOM 767 C CA . THR A 1 96 ? 10.073 13.571 -16.027 1.00 82.81 96 THR A CA 1
ATOM 768 C C . THR A 1 96 ? 9.655 13.878 -17.466 1.00 82.81 96 THR A C 1
ATOM 770 O O . THR A 1 96 ? 8.499 13.678 -17.838 1.00 82.81 96 THR A O 1
ATOM 773 N N . TYR A 1 97 ? 10.605 14.270 -18.323 1.00 77.56 97 TYR A N 1
ATOM 774 C CA . TYR A 1 97 ? 10.377 14.442 -19.771 1.00 77.56 97 TYR A CA 1
ATOM 775 C C . TYR A 1 97 ? 9.764 13.204 -20.458 1.00 77.56 97 TYR A C 1
ATOM 777 O O . TYR A 1 97 ? 9.075 1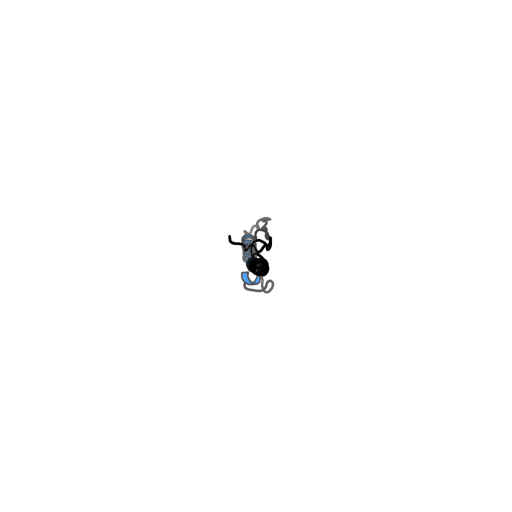3.340 -21.462 1.00 77.56 97 TYR A O 1
ATOM 785 N N . ALA A 1 98 ? 9.976 12.006 -19.901 1.00 69.31 98 ALA A N 1
ATOM 786 C CA . ALA A 1 98 ? 9.407 10.746 -20.381 1.00 69.31 98 ALA A CA 1
ATOM 787 C C . ALA A 1 98 ? 7.931 10.506 -19.975 1.00 69.31 98 ALA A C 1
ATOM 789 O O . ALA A 1 98 ? 7.414 9.412 -20.188 1.00 69.31 98 ALA A O 1
ATOM 790 N N . GLY A 1 99 ? 7.246 11.487 -19.373 1.00 60.47 99 GLY A N 1
ATOM 791 C CA . GLY A 1 99 ? 5.827 11.368 -19.008 1.00 60.47 99 GLY A CA 1
ATOM 792 C C . GLY A 1 99 ? 5.548 10.498 -17.775 1.00 60.47 99 GLY A C 1
ATOM 793 O O . GLY A 1 99 ? 4.442 9.978 -17.640 1.00 60.47 99 GLY A O 1
ATOM 794 N N . SER A 1 100 ? 6.542 10.334 -16.893 1.00 53.97 100 SER A N 1
ATOM 795 C CA . SER A 1 100 ? 6.424 9.727 -15.553 1.00 53.97 100 SER A CA 1
ATOM 796 C C . SER A 1 100 ? 6.773 10.753 -14.482 1.00 53.97 100 SER A C 1
ATOM 798 O O . SER A 1 100 ? 7.878 11.334 -14.593 1.00 53.97 100 SER A O 1
#

Foldseek 3Di:
DDDDDDDDDDDDDDDDDPPPPPPVVVVVVVVVVVVVVVVVVVVVVVPDDLDQQDPCNQVVHDPPPDDDDPVSVVVSLVVNCVSCVVVHDDDDPDADPVGD

Sequence (100 aa):
MFTIFMPYLSESQNRPESGYACSGAHLIMKRFLSLIFACMIFSFSLLQAQSLVRPEQFLGYNPGAKFTPHHMLTAYFREMARMDPDKVTLISYGKTYAGS